Protein AF-A0A8B7DL22-F1 (afdb_monomer)

pLDDT: mean 85.12, std 17.81, range [37.62, 98.06]

Solvent-accessible surface area (backbone atoms only — not comparable to full-atom values): 6682 Å² total; per-residue (Å²): 137,85,81,84,89,88,87,81,78,98,78,60,102,77,64,81,81,70,80,71,68,75,76,40,78,78,45,35,16,31,52,59,98,81,56,63,55,42,76,41,68,81,74,42,92,80,49,65,77,65,39,62,75,40,85,63,29,60,63,47,32,52,50,55,21,53,79,67,75,36,73,30,34,30,19,26,55,38,16,39,29,28,30,40,95,56,29,82,83,50,58,56,77,70,36,78,43,86,58,46,48,95,68,17,6,12,82,62,16,30,19,31,35,66

Radius of gyration: 16.84 Å; Cα contacts (8 Å, |Δi|>4): 206; chains: 1; bounding box: 44×52×35 Å

Nearest PDB structures (foldseek):
  8k7u-assembly1_B  TM=1.942E-01  e=2.577E+00  Blautia pseudococcoides

Mean predicted aligned error: 8.81 Å

Secondary structure (DSSP, 8-state):
------------TTS---------EEEEEE--SS-SPEE-TTTSTT--S-GGG-TTHHHHHHHHHHTTT-S-EEEETTTEEEE-TTGGGTTTTT-B-S---TTS-BTTEEEEE-

Sequence (114 aa):
MTDHWILLFCILPSINCILTENVESLGCWKESKKSNFVSFENKHHFLTGPYNKRKNAVEKCARVAIDHGFTIFAVQDGGKCLSGANTVKKFDMYGPSNLCRDGKGGLWSNNVYR

Structure (mmCIF, N/CA/C/O backbone):
data_AF-A0A8B7DL22-F1
#
_entry.id   AF-A0A8B7DL22-F1
#
loop_
_atom_site.group_PDB
_atom_site.id
_atom_site.type_symbol
_atom_site.label_atom_id
_atom_site.label_alt_id
_atom_site.label_comp_id
_atom_site.label_asym_id
_atom_site.label_entity_id
_atom_site.label_seq_id
_atom_site.pdbx_PDB_ins_code
_atom_site.Cartn_x
_atom_site.Cartn_y
_atom_site.Cartn_z
_atom_site.occupancy
_atom_site.B_iso_or_equiv
_atom_site.auth_seq_id
_atom_site.auth_comp_id
_atom_site.auth_asym_id
_atom_site.auth_atom_id
_atom_site.pdbx_PDB_model_num
ATOM 1 N N . MET A 1 1 ? -17.503 -39.942 -25.661 1.00 37.62 1 MET A N 1
ATOM 2 C CA . MET A 1 1 ? -17.187 -40.558 -24.358 1.00 37.62 1 MET A CA 1
ATOM 3 C C . MET A 1 1 ? -16.630 -39.426 -23.491 1.00 37.62 1 MET A C 1
ATOM 5 O O . MET A 1 1 ? -15.442 -39.169 -23.586 1.00 37.62 1 MET A O 1
ATOM 9 N N . THR A 1 2 ? -17.464 -38.430 -23.142 1.00 42.31 2 THR A N 1
ATOM 10 C CA . THR A 1 2 ? -18.318 -38.306 -21.919 1.00 42.31 2 THR A CA 1
ATOM 11 C C . THR A 1 2 ? -17.430 -38.079 -20.688 1.00 42.31 2 THR A C 1
ATOM 13 O O . THR A 1 2 ? -16.565 -38.909 -20.447 1.00 42.31 2 THR A O 1
ATOM 16 N N . ASP A 1 3 ? -17.465 -36.945 -19.977 1.00 41.41 3 ASP A N 1
ATOM 17 C CA . ASP A 1 3 ? -18.596 -36.101 -19.523 1.00 41.41 3 ASP A CA 1
ATOM 18 C C . ASP A 1 3 ? -18.239 -34.591 -19.624 1.00 41.41 3 ASP A C 1
ATOM 20 O O . ASP A 1 3 ? -17.093 -34.228 -19.385 1.00 41.41 3 ASP A O 1
ATOM 24 N N . HIS A 1 4 ? -19.028 -33.646 -20.163 1.00 48.25 4 HIS A N 1
ATOM 25 C CA . HIS A 1 4 ? -20.363 -33.121 -19.808 1.00 48.25 4 HIS A CA 1
ATOM 26 C C . HIS A 1 4 ? -20.391 -32.444 -18.413 1.00 48.25 4 HIS A C 1
ATOM 28 O O . HIS A 1 4 ? -19.922 -33.033 -17.449 1.00 48.25 4 HIS A O 1
ATOM 34 N N . TRP A 1 5 ? -21.014 -31.249 -18.326 1.00 48.88 5 TRP A N 1
ATOM 35 C CA . TRP A 1 5 ? -21.214 -30.375 -17.139 1.00 48.88 5 TRP A CA 1
ATOM 36 C C . TRP A 1 5 ? -19.941 -29.587 -16.729 1.00 48.88 5 TRP A C 1
ATOM 38 O O . TRP A 1 5 ? -19.034 -30.129 -16.122 1.00 48.88 5 TRP A O 1
ATOM 48 N N . ILE A 1 6 ? -19.748 -28.301 -17.054 1.00 50.00 6 ILE A N 1
ATOM 49 C CA . ILE A 1 6 ? -20.494 -27.137 -16.547 1.00 50.00 6 ILE A CA 1
ATOM 50 C C . ILE A 1 6 ? -20.429 -25.999 -17.589 1.00 50.00 6 ILE A C 1
ATOM 52 O O . ILE A 1 6 ? -19.414 -25.326 -17.751 1.00 50.00 6 ILE A O 1
ATOM 56 N N . LEU A 1 7 ? -21.548 -25.758 -18.268 1.00 49.72 7 LEU A N 1
ATOM 57 C CA . LEU A 1 7 ? -21.941 -24.435 -18.750 1.00 49.72 7 LEU A CA 1
ATOM 58 C C . LEU A 1 7 ? -23.201 -24.074 -17.961 1.00 49.72 7 LEU A C 1
ATOM 60 O O . LEU A 1 7 ? -24.225 -24.714 -18.164 1.00 49.72 7 LEU A O 1
ATOM 64 N N . LEU A 1 8 ? -23.131 -23.100 -17.053 1.00 45.69 8 LEU A N 1
ATOM 65 C CA . LEU A 1 8 ? -24.301 -22.416 -16.481 1.00 45.69 8 LEU A CA 1
ATOM 66 C C . LEU A 1 8 ? -23.827 -21.058 -15.929 1.00 45.69 8 LEU A C 1
ATOM 68 O O . LEU A 1 8 ? -23.166 -20.986 -14.903 1.00 45.69 8 LEU A O 1
ATOM 72 N N . PHE A 1 9 ? -23.905 -20.011 -16.753 1.00 43.84 9 PHE A N 1
ATOM 73 C CA . PHE A 1 9 ? -24.943 -18.969 -16.701 1.00 43.84 9 PHE A CA 1
ATOM 74 C C . PHE A 1 9 ? -24.734 -17.927 -15.584 1.00 43.84 9 PHE A C 1
ATOM 76 O O . PHE A 1 9 ? -25.335 -18.000 -14.519 1.00 43.84 9 PHE A O 1
ATOM 83 N N . CYS A 1 10 ? -23.985 -16.860 -15.891 1.00 45.53 10 CYS A N 1
ATOM 84 C CA . CYS A 1 10 ? -24.064 -15.581 -15.170 1.00 45.53 10 CYS A CA 1
ATOM 85 C C . CYS A 1 10 ? -25.324 -14.795 -15.586 1.00 45.53 10 CYS A C 1
ATOM 87 O O . CYS A 1 10 ? -25.223 -13.668 -16.067 1.00 45.53 10 CYS A O 1
ATOM 89 N N . ILE A 1 11 ? -26.513 -15.392 -15.450 1.00 59.50 11 ILE A N 1
ATOM 90 C CA . ILE A 1 11 ? -27.792 -14.714 -15.717 1.00 59.50 11 ILE A CA 1
ATOM 91 C C . ILE A 1 11 ? -28.637 -14.672 -14.441 1.00 59.50 11 ILE A C 1
ATOM 93 O O . ILE A 1 11 ? -29.644 -15.358 -14.352 1.00 59.50 11 ILE A O 1
ATOM 97 N N . LEU A 1 12 ? -28.249 -13.860 -13.454 1.00 49.78 12 LEU A N 1
ATOM 98 C CA . LEU A 1 12 ? -29.166 -13.334 -12.430 1.00 49.78 12 LEU A CA 1
ATOM 99 C C . LEU A 1 12 ? -28.658 -11.959 -11.939 1.00 49.78 12 LEU A C 1
ATOM 101 O O . LEU A 1 12 ? -27.497 -11.867 -11.539 1.00 49.78 12 LEU A O 1
ATOM 105 N N . PRO A 1 13 ? -29.494 -10.899 -11.902 1.00 57.19 13 PRO A N 1
ATOM 106 C CA . PRO A 1 13 ? -29.086 -9.534 -11.533 1.00 57.19 13 PRO A CA 1
ATOM 107 C C . PRO A 1 13 ? -28.907 -9.322 -10.015 1.00 57.19 13 PRO A C 1
ATOM 109 O O . PRO A 1 13 ? -28.967 -8.198 -9.526 1.00 57.19 13 PRO A O 1
ATOM 112 N N . SER A 1 14 ? -28.697 -10.392 -9.248 1.00 55.81 14 SER A N 1
ATOM 113 C CA . SER A 1 14 ? -28.619 -10.357 -7.781 1.00 55.81 14 SER A CA 1
ATOM 114 C C . SER A 1 14 ? -27.521 -11.240 -7.192 1.00 55.81 14 SER A C 1
ATOM 116 O O . SER A 1 14 ? -27.395 -11.327 -5.971 1.00 55.81 14 SER A O 1
ATOM 118 N N . ILE A 1 15 ? -26.688 -11.864 -8.026 1.00 53.94 15 ILE A N 1
ATOM 119 C CA . ILE A 1 15 ? -25.385 -12.328 -7.564 1.00 53.94 15 ILE A CA 1
ATOM 120 C C . ILE A 1 15 ? -24.508 -11.094 -7.680 1.00 53.94 15 ILE A C 1
ATOM 122 O O . ILE A 1 15 ? -24.187 -10.662 -8.785 1.00 53.94 15 ILE A O 1
ATOM 126 N N . ASN A 1 16 ? -24.152 -10.488 -6.547 1.00 55.47 16 ASN A N 1
ATOM 127 C CA . ASN A 1 16 ? -22.958 -9.662 -6.529 1.00 55.47 16 ASN A CA 1
ATOM 128 C C . ASN A 1 16 ? -21.860 -10.528 -7.156 1.00 55.47 16 ASN A C 1
ATOM 130 O O . ASN A 1 16 ? -21.388 -11.466 -6.514 1.00 55.47 16 ASN A O 1
ATOM 134 N N . CYS A 1 17 ? -21.486 -10.244 -8.408 1.00 47.94 17 CYS A N 1
ATOM 135 C CA . CYS A 1 17 ? -20.229 -10.678 -8.997 1.00 47.94 17 CYS A CA 1
ATOM 136 C C . CYS A 1 17 ? -19.144 -9.971 -8.181 1.00 47.94 17 CYS A C 1
ATOM 138 O O . CYS A 1 17 ? -18.549 -8.983 -8.614 1.00 47.94 17 CYS A O 1
ATOM 140 N N . ILE A 1 18 ? -18.968 -10.393 -6.926 1.00 51.78 18 ILE A N 1
ATOM 141 C CA . ILE A 1 18 ? -17.811 -10.024 -6.144 1.00 51.78 18 ILE A CA 1
ATOM 142 C C . ILE A 1 18 ? -16.707 -10.762 -6.868 1.00 51.78 18 ILE A C 1
ATOM 144 O O . ILE A 1 18 ? -16.538 -11.969 -6.730 1.00 51.78 18 ILE A O 1
ATOM 148 N N . LEU A 1 19 ? -16.025 -10.013 -7.721 1.00 51.81 19 LEU A N 1
ATOM 149 C CA . LEU A 1 19 ? -14.714 -10.332 -8.227 1.00 51.81 19 LEU A CA 1
ATOM 150 C C . LEU A 1 19 ? -13.804 -10.402 -6.991 1.00 51.81 19 LEU A C 1
ATOM 152 O O . LEU A 1 19 ? -13.080 -9.462 -6.682 1.00 51.81 19 LEU A O 1
ATOM 156 N N . THR A 1 20 ? -13.916 -11.466 -6.196 1.00 51.59 20 THR A N 1
ATOM 157 C CA . THR A 1 20 ? -12.848 -11.858 -5.291 1.00 51.59 20 THR A CA 1
ATOM 158 C C . THR A 1 20 ? -11.820 -12.521 -6.188 1.00 51.59 20 THR A C 1
ATOM 160 O O . THR A 1 20 ? -11.704 -13.745 -6.230 1.00 51.59 20 THR A O 1
ATOM 163 N N . GLU A 1 21 ? -11.105 -11.714 -6.974 1.00 59.44 21 GLU A N 1
ATOM 164 C CA . GLU A 1 21 ? -9.758 -12.143 -7.312 1.00 59.44 21 GLU A CA 1
ATOM 165 C C . GLU A 1 21 ? -9.059 -12.391 -5.979 1.00 59.44 21 GLU A C 1
ATOM 167 O O . GLU A 1 21 ? -9.182 -11.597 -5.040 1.00 59.44 21 GLU A O 1
ATOM 172 N N . ASN A 1 22 ? -8.479 -13.580 -5.847 1.00 77.75 22 ASN A N 1
ATOM 173 C CA . ASN A 1 22 ? -7.840 -14.008 -4.617 1.00 77.75 22 ASN A CA 1
ATOM 174 C C . ASN A 1 22 ? -6.668 -13.062 -4.350 1.00 77.75 22 ASN A C 1
ATOM 176 O O . ASN A 1 22 ? -5.605 -13.243 -4.929 1.00 77.75 22 ASN A O 1
ATOM 180 N N . VAL A 1 23 ? -6.882 -12.051 -3.503 1.00 92.06 23 VAL A N 1
ATOM 181 C CA . VAL A 1 23 ? -5.834 -11.115 -3.094 1.00 92.06 23 VAL A CA 1
ATOM 182 C C . VAL A 1 23 ? -4.785 -11.899 -2.315 1.00 92.06 23 VAL A C 1
ATOM 184 O O . VAL A 1 23 ? -5.028 -12.339 -1.188 1.00 92.06 23 VAL A O 1
ATOM 187 N N . GLU A 1 24 ? -3.614 -12.070 -2.912 1.00 95.00 24 GLU A N 1
ATOM 188 C CA . GLU A 1 24 ? -2.508 -12.825 -2.339 1.00 95.00 24 GLU A CA 1
ATOM 189 C C . GLU A 1 24 ? -1.454 -11.866 -1.789 1.00 95.00 24 GLU A C 1
ATOM 191 O O . GLU A 1 24 ? -0.979 -10.972 -2.485 1.00 95.00 24 GLU A O 1
ATOM 196 N N . SER A 1 25 ? -1.049 -12.050 -0.531 1.00 96.19 25 SER A N 1
ATOM 197 C CA . SER A 1 25 ? 0.064 -11.288 0.040 1.00 96.19 25 SER A CA 1
ATOM 198 C C . SER A 1 25 ? 1.400 -11.806 -0.490 1.00 96.19 25 SER A C 1
ATOM 200 O O . SER A 1 25 ? 1.829 -12.898 -0.129 1.00 96.19 25 SER A O 1
ATOM 202 N N . LEU A 1 26 ? 2.132 -10.955 -1.205 1.00 96.69 26 LEU A N 1
ATOM 203 C CA . LEU A 1 26 ? 3.515 -11.193 -1.633 1.00 96.69 26 LEU A CA 1
ATOM 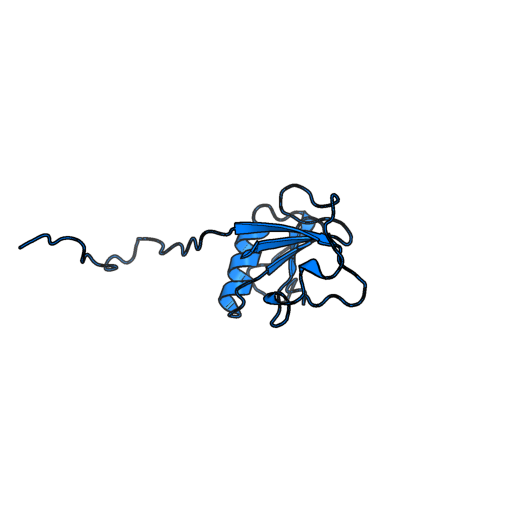204 C C . LEU A 1 26 ? 4.550 -10.848 -0.550 1.00 96.69 26 LEU A C 1
ATOM 206 O O . LEU A 1 26 ? 5.753 -10.979 -0.769 1.00 96.69 26 LEU A O 1
ATOM 210 N N . GLY A 1 27 ? 4.106 -10.372 0.615 1.00 97.44 27 GLY A N 1
ATOM 211 C CA . GLY A 1 27 ? 4.951 -10.154 1.788 1.00 97.44 27 GLY A CA 1
ATOM 212 C C . GLY A 1 27 ? 5.168 -8.685 2.144 1.00 97.44 27 GLY A C 1
ATOM 213 O O . GLY A 1 27 ? 4.441 -7.795 1.697 1.00 97.44 27 GLY A O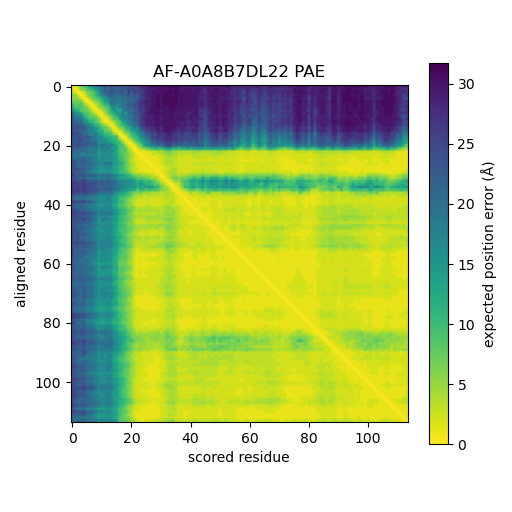 1
ATOM 214 N N . CYS A 1 28 ? 6.154 -8.449 3.012 1.00 98.06 28 CYS A N 1
ATOM 215 C CA . CYS A 1 28 ? 6.497 -7.131 3.534 1.00 98.06 28 CYS A CA 1
ATOM 216 C C . CYS A 1 28 ? 7.853 -6.661 3.006 1.00 98.06 28 CYS A C 1
ATOM 218 O O . CYS A 1 28 ? 8.877 -7.312 3.225 1.00 98.06 28 CYS A O 1
ATOM 220 N N . TRP A 1 29 ? 7.866 -5.492 2.374 1.00 96.81 29 TRP A N 1
ATOM 221 C CA . TRP A 1 29 ? 9.019 -4.988 1.633 1.00 96.81 29 TRP A CA 1
ATOM 222 C C . TRP A 1 29 ? 9.376 -3.572 2.067 1.00 96.81 29 TRP A C 1
ATOM 224 O O . TRP A 1 29 ? 8.497 -2.757 2.355 1.00 96.81 29 TRP A O 1
ATOM 234 N N . LYS A 1 30 ? 10.674 -3.272 2.148 1.00 95.62 30 LYS A N 1
ATOM 235 C CA . LYS A 1 30 ? 11.153 -1.925 2.479 1.00 95.62 30 LYS A CA 1
ATOM 236 C C . LYS A 1 30 ? 10.794 -0.950 1.360 1.00 95.62 30 LYS A C 1
ATOM 238 O O . LYS A 1 30 ? 10.914 -1.273 0.181 1.00 95.62 30 LYS A O 1
ATOM 243 N N . GLU A 1 31 ? 10.435 0.273 1.730 1.00 87.44 31 GLU A N 1
ATOM 244 C CA . GLU A 1 31 ? 10.286 1.380 0.789 1.00 87.44 31 GLU A CA 1
ATOM 245 C C . GLU A 1 31 ? 11.364 2.447 1.027 1.00 87.44 31 GLU A C 1
ATOM 247 O O . GLU A 1 31 ? 11.804 2.673 2.154 1.00 87.44 31 GLU A O 1
ATOM 252 N N . SER A 1 32 ? 11.801 3.112 -0.045 1.00 83.00 32 SER A N 1
ATOM 253 C CA . SER A 1 32 ? 12.749 4.227 0.017 1.00 83.00 32 SER A CA 1
ATOM 254 C C . SER A 1 32 ? 12.130 5.528 -0.505 1.00 83.00 32 SER A C 1
ATOM 256 O O . SER A 1 32 ? 11.068 5.533 -1.122 1.00 83.00 32 SER A O 1
ATOM 258 N N . LYS A 1 33 ? 12.845 6.648 -0.330 1.00 70.25 33 LYS A N 1
ATOM 259 C CA . LYS A 1 33 ? 12.433 7.985 -0.802 1.00 70.25 33 LYS A CA 1
ATOM 260 C C . LYS A 1 33 ? 12.131 8.064 -2.309 1.00 70.25 33 LYS A C 1
ATOM 262 O O . LYS A 1 33 ? 11.413 8.966 -2.722 1.00 70.25 33 LYS A O 1
ATOM 267 N N . LYS A 1 34 ? 12.662 7.150 -3.131 1.00 70.88 34 LYS A N 1
ATOM 268 C CA . LYS A 1 34 ? 12.312 7.011 -4.55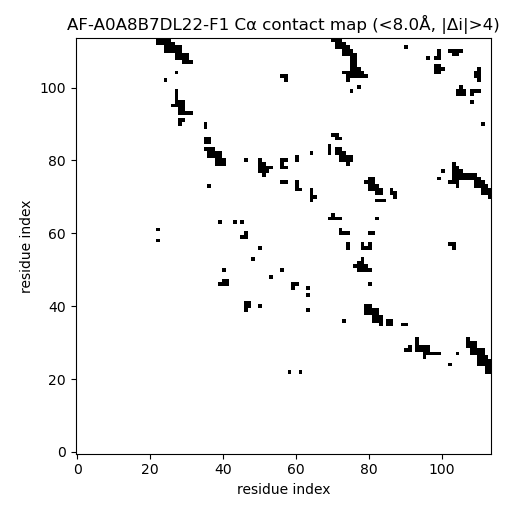7 1.00 70.88 34 LYS A CA 1
ATOM 269 C C . LYS A 1 34 ? 11.307 5.870 -4.734 1.00 70.88 34 LYS A C 1
ATOM 271 O O . LYS A 1 34 ? 11.627 4.863 -5.363 1.00 70.88 34 LYS A O 1
ATOM 276 N N . SER A 1 35 ? 10.128 5.991 -4.123 1.00 68.56 35 SER A N 1
ATOM 277 C CA . SER A 1 35 ? 9.105 4.951 -4.245 1.00 68.56 35 SER A CA 1
ATOM 278 C C . SER A 1 35 ? 8.676 4.784 -5.706 1.00 68.56 35 SER A C 1
ATOM 280 O O . SER A 1 35 ? 8.424 5.761 -6.409 1.00 68.56 35 SER A O 1
ATOM 282 N N . ASN A 1 36 ? 8.601 3.531 -6.163 1.00 74.31 36 ASN A N 1
ATOM 283 C CA . ASN A 1 36 ? 8.020 3.179 -7.463 1.00 74.31 36 ASN A CA 1
ATOM 284 C C . ASN A 1 36 ? 6.488 3.095 -7.404 1.00 74.31 36 ASN A C 1
ATOM 286 O O . ASN A 1 36 ? 5.845 2.872 -8.432 1.00 74.31 36 ASN A O 1
ATOM 290 N N . PHE A 1 37 ? 5.914 3.232 -6.211 1.00 84.62 37 PHE A N 1
ATOM 291 C CA . PHE A 1 37 ? 4.484 3.267 -6.004 1.00 84.62 37 PHE A CA 1
ATOM 292 C C . PHE A 1 37 ? 3.963 4.702 -6.065 1.00 84.62 37 PHE A C 1
ATOM 294 O O . PHE A 1 37 ? 4.580 5.646 -5.570 1.00 84.62 37 PHE A O 1
ATOM 301 N N . VAL A 1 38 ? 2.774 4.854 -6.635 1.00 91.88 38 VAL A N 1
ATOM 302 C CA . VAL A 1 38 ? 1.998 6.088 -6.614 1.00 91.88 38 VAL A CA 1
ATOM 303 C C . VAL A 1 38 ? 0.901 5.943 -5.567 1.00 91.88 38 VAL A C 1
ATOM 305 O O . VAL A 1 38 ? 0.180 4.948 -5.541 1.00 91.88 38 VAL A O 1
ATOM 308 N N . SER A 1 39 ? 0.762 6.952 -4.706 1.00 95.06 39 SER A N 1
ATOM 309 C CA . SER A 1 39 ? -0.357 7.016 -3.764 1.00 95.06 39 SER A CA 1
ATOM 310 C C . SER A 1 39 ? -1.659 7.385 -4.469 1.00 95.06 39 SER A C 1
ATOM 312 O O . SER A 1 39 ? -1.694 8.348 -5.252 1.00 95.06 39 SER A O 1
ATOM 314 N N . PHE A 1 40 ? -2.719 6.650 -4.130 1.00 96.44 40 PHE A N 1
ATOM 315 C CA . PHE A 1 40 ? -4.092 6.879 -4.589 1.00 96.44 40 PHE A CA 1
ATOM 316 C C . PHE A 1 40 ? -4.994 7.536 -3.544 1.00 96.44 40 PHE A C 1
ATOM 318 O O . PHE A 1 40 ? -6.162 7.809 -3.825 1.00 96.44 40 PHE A O 1
ATOM 325 N N . GLU A 1 41 ? -4.473 7.844 -2.355 1.00 96.88 41 GLU A N 1
ATOM 326 C CA . GLU A 1 41 ? -5.246 8.572 -1.349 1.00 96.88 41 GLU A CA 1
ATOM 327 C C . GLU A 1 41 ? -5.766 9.899 -1.917 1.00 96.88 41 GLU A C 1
ATOM 329 O O . GLU A 1 41 ? -5.023 10.652 -2.552 1.00 96.88 41 GLU A O 1
ATOM 334 N N . ASN A 1 42 ? -7.055 10.169 -1.693 1.00 94.31 42 ASN A N 1
ATOM 335 C CA . ASN A 1 42 ? -7.789 11.319 -2.235 1.00 94.31 42 ASN A CA 1
ATOM 336 C C . ASN A 1 42 ? -7.869 11.394 -3.775 1.00 94.31 42 ASN A C 1
ATOM 338 O O . ASN A 1 42 ? -8.290 12.417 -4.306 1.00 94.31 42 ASN A O 1
ATOM 342 N N . LYS A 1 43 ? -7.492 10.331 -4.500 1.00 94.94 43 LYS A N 1
ATOM 343 C CA . LYS A 1 43 ? -7.608 10.241 -5.969 1.00 94.94 43 LYS A CA 1
ATOM 344 C C . LYS A 1 43 ? -8.662 9.240 -6.437 1.00 94.94 43 LYS A C 1
ATOM 346 O O . LYS A 1 43 ? -8.964 9.193 -7.622 1.00 94.94 43 LYS A O 1
ATOM 351 N N . HIS A 1 44 ? -9.214 8.444 -5.521 1.00 95.00 44 HIS A N 1
ATOM 352 C CA . HIS A 1 44 ? -10.223 7.437 -5.828 1.00 95.00 44 HIS A CA 1
ATOM 353 C C . HIS A 1 44 ? -11.385 7.494 -4.835 1.00 95.00 44 HIS A C 1
ATOM 355 O O . HIS A 1 44 ? -11.172 7.538 -3.624 1.00 95.00 44 HIS A O 1
ATOM 361 N N . HIS A 1 45 ? -12.620 7.423 -5.333 1.00 93.62 45 HIS A N 1
ATOM 362 C CA . HIS A 1 45 ? -13.839 7.547 -4.523 1.00 93.62 45 HIS A CA 1
ATOM 363 C C . HIS A 1 45 ? -14.028 6.440 -3.461 1.00 93.62 45 HIS A C 1
ATOM 365 O O . HIS A 1 45 ? -14.743 6.645 -2.485 1.00 93.62 45 HIS A O 1
ATOM 371 N N . PHE A 1 46 ? -13.355 5.289 -3.584 1.00 91.69 46 PHE A N 1
ATOM 372 C CA . PHE A 1 46 ? -13.350 4.251 -2.536 1.00 91.69 46 PHE A CA 1
ATOM 373 C C . PHE A 1 46 ? -12.412 4.559 -1.356 1.00 91.69 46 PHE A C 1
ATOM 375 O O . PHE A 1 46 ? -12.601 4.023 -0.251 1.00 91.69 46 PHE A O 1
ATOM 382 N N . LEU A 1 47 ? -11.420 5.430 -1.562 1.00 95.88 47 LEU A N 1
ATOM 383 C CA . LEU A 1 47 ? -10.395 5.799 -0.586 1.00 95.88 47 LEU A CA 1
ATOM 384 C C . LEU A 1 47 ? -10.806 7.060 0.177 1.00 95.88 47 LEU A C 1
ATOM 386 O O . LEU A 1 47 ? -10.180 8.111 0.088 1.00 95.88 47 LEU A O 1
ATOM 390 N N . THR A 1 48 ? -11.890 6.939 0.937 1.00 93.19 48 THR A N 1
ATOM 391 C CA . THR A 1 48 ? -12.413 8.015 1.781 1.00 93.19 48 THR A CA 1
ATOM 392 C C . THR A 1 48 ? -11.843 7.966 3.195 1.00 93.19 48 THR A C 1
ATOM 394 O O . THR A 1 48 ? -11.471 6.898 3.703 1.00 93.19 48 THR A O 1
ATOM 397 N N . GLY A 1 49 ? -11.802 9.139 3.832 1.00 94.25 49 GLY A N 1
ATOM 398 C CA . GLY A 1 49 ? -11.381 9.322 5.219 1.00 94.25 49 GLY A CA 1
ATOM 399 C C . GLY A 1 49 ? -9.896 9.029 5.482 1.00 94.25 49 GLY A C 1
ATOM 400 O O . GLY A 1 49 ? -9.135 8.739 4.559 1.00 94.25 49 GLY A O 1
ATOM 401 N N . PRO A 1 50 ? -9.470 9.094 6.757 1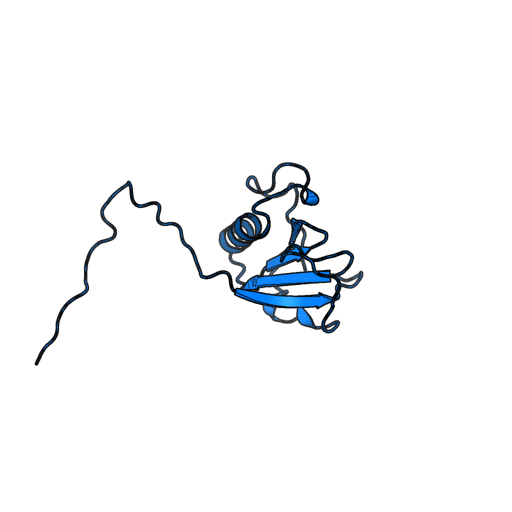.00 96.25 50 PRO A N 1
ATOM 402 C CA . PRO A 1 50 ? -8.094 8.805 7.148 1.00 96.25 50 PRO A CA 1
ATOM 403 C C . PRO A 1 50 ? -7.710 7.358 6.824 1.00 96.25 50 PRO A C 1
ATOM 405 O O . PRO A 1 50 ? -8.353 6.418 7.300 1.00 96.25 50 PRO A O 1
ATOM 408 N N . TYR A 1 51 ? -6.642 7.177 6.046 1.00 96.75 51 TYR A N 1
ATOM 409 C CA . TYR A 1 51 ? -6.211 5.859 5.574 1.00 96.75 51 TYR A CA 1
ATOM 410 C C . TYR A 1 51 ? -5.910 4.883 6.717 1.00 96.75 51 TYR A C 1
ATOM 412 O O . TYR A 1 51 ? -6.317 3.727 6.665 1.00 96.75 51 TYR A O 1
ATOM 420 N N . ASN A 1 52 ? -5.279 5.360 7.789 1.00 94.81 52 ASN A N 1
ATOM 421 C CA . ASN A 1 52 ? -4.850 4.553 8.932 1.00 94.81 52 ASN A CA 1
ATOM 422 C C . ASN A 1 52 ? -6.004 4.051 9.817 1.00 94.81 52 ASN A C 1
ATOM 424 O O . ASN A 1 52 ? -5.814 3.166 10.646 1.00 94.81 52 ASN A O 1
ATOM 428 N N . LYS A 1 53 ? -7.213 4.601 9.655 1.00 95.31 53 LYS A N 1
ATOM 429 C CA . LYS A 1 53 ? -8.425 4.148 10.359 1.00 95.31 53 LYS A CA 1
ATOM 430 C C . LYS A 1 53 ? -9.284 3.211 9.506 1.00 95.31 53 LYS A C 1
ATOM 432 O O . LYS A 1 53 ? -10.333 2.744 9.951 1.00 95.31 53 LYS A O 1
ATOM 437 N N . ARG A 1 54 ? -8.872 2.938 8.265 1.00 93.62 54 ARG A N 1
ATOM 438 C CA . ARG A 1 54 ? -9.641 2.153 7.299 1.00 93.62 54 ARG A CA 1
ATOM 439 C C . ARG A 1 54 ? -9.593 0.671 7.673 1.00 93.62 54 ARG A C 1
ATOM 441 O O . ARG A 1 54 ? -8.531 0.047 7.693 1.00 93.62 54 ARG A O 1
ATOM 448 N N . LYS A 1 55 ? -10.761 0.086 7.962 1.00 91.62 55 LYS A N 1
ATOM 449 C CA . LYS A 1 55 ? -10.876 -1.352 8.262 1.00 91.62 55 LYS A CA 1
ATOM 450 C C . LYS A 1 55 ? -10.491 -2.196 7.042 1.00 91.62 55 LYS A C 1
ATOM 452 O O . LYS A 1 55 ? -9.558 -2.984 7.144 1.00 91.62 55 LYS A O 1
ATOM 457 N N . ASN A 1 56 ? -11.098 -1.894 5.895 1.00 93.88 56 ASN A N 1
ATOM 458 C CA . ASN A 1 56 ? -11.008 -2.675 4.656 1.00 93.88 56 ASN A CA 1
ATOM 459 C C . ASN A 1 56 ? -9.953 -2.080 3.705 1.00 93.88 56 ASN A C 1
ATOM 461 O O . ASN A 1 56 ? -10.250 -1.711 2.567 1.00 93.88 56 ASN A O 1
ATOM 465 N N . ALA A 1 57 ? -8.759 -1.786 4.229 1.00 96.50 57 ALA A N 1
ATOM 466 C CA . ALA A 1 57 ? -7.736 -1.061 3.473 1.00 96.50 57 ALA A CA 1
ATOM 467 C C . ALA A 1 57 ? -7.202 -1.882 2.291 1.00 96.50 57 ALA A C 1
ATOM 469 O O . ALA A 1 57 ? -7.006 -1.325 1.212 1.00 96.50 57 ALA A O 1
ATOM 470 N N . VAL A 1 58 ? -7.023 -3.190 2.490 1.00 96.94 58 VAL A N 1
ATOM 471 C CA . VAL A 1 58 ? -6.509 -4.116 1.475 1.00 96.94 58 VAL A CA 1
ATOM 472 C C . VAL A 1 58 ? -7.516 -4.260 0.339 1.00 96.94 58 VAL A C 1
ATOM 474 O O . VAL A 1 58 ? -7.174 -4.003 -0.808 1.00 96.94 58 VAL A O 1
ATOM 477 N N . GLU A 1 59 ? -8.778 -4.551 0.649 1.00 95.25 59 GLU A N 1
ATOM 478 C CA . GLU A 1 59 ? -9.835 -4.772 -0.343 1.00 95.25 59 GLU A CA 1
ATOM 479 C C . GLU A 1 59 ? -10.125 -3.505 -1.149 1.00 95.25 59 GLU A C 1
ATOM 481 O O . GLU A 1 59 ? -10.274 -3.543 -2.370 1.00 95.25 59 GLU A O 1
ATOM 486 N N . LYS A 1 60 ? -10.163 -2.347 -0.479 1.00 96.06 60 LYS A N 1
ATOM 487 C CA . LYS A 1 60 ? -10.338 -1.065 -1.169 1.00 96.06 60 LYS A CA 1
ATOM 488 C C . LYS A 1 60 ? -9.154 -0.745 -2.073 1.00 96.06 60 LYS A C 1
ATOM 490 O O . LYS A 1 60 ? -9.367 -0.190 -3.146 1.00 96.06 60 LYS A O 1
ATOM 495 N N . CYS A 1 61 ? -7.932 -1.074 -1.657 1.00 97.19 61 CYS A N 1
ATOM 496 C CA . CYS A 1 61 ? -6.762 -0.834 -2.490 1.00 97.19 61 CYS A CA 1
ATOM 497 C C . CYS A 1 61 ? -6.678 -1.807 -3.673 1.00 97.19 61 CYS A C 1
ATOM 499 O O . CYS A 1 61 ? -6.379 -1.370 -4.780 1.00 97.19 61 CYS A O 1
ATOM 501 N N . ALA A 1 62 ? -7.051 -3.075 -3.475 1.00 96.00 62 ALA A N 1
ATOM 502 C CA . ALA A 1 62 ? -7.210 -4.049 -4.552 1.00 96.00 62 ALA A CA 1
ATOM 503 C C . ALA A 1 62 ? -8.186 -3.531 -5.612 1.00 96.00 62 ALA A C 1
ATOM 505 O O . ALA A 1 62 ? -7.874 -3.518 -6.799 1.00 96.00 62 ALA A O 1
ATOM 506 N N . ARG A 1 63 ? -9.336 -2.996 -5.178 1.00 94.62 63 ARG A N 1
ATOM 507 C CA . ARG A 1 63 ? -10.319 -2.412 -6.095 1.00 94.62 63 ARG A CA 1
ATOM 508 C C . ARG A 1 63 ? -9.748 -1.247 -6.902 1.00 94.62 63 ARG A C 1
ATOM 510 O O . ARG A 1 63 ? -9.942 -1.206 -8.107 1.00 94.62 63 ARG A O 1
ATOM 517 N N . VAL A 1 64 ? -9.016 -0.341 -6.255 1.00 95.62 64 VAL A N 1
ATOM 518 C CA . VAL A 1 64 ? -8.360 0.797 -6.925 1.00 95.62 64 VAL A CA 1
ATOM 519 C C . VAL A 1 64 ? -7.333 0.323 -7.955 1.00 95.62 64 VAL A C 1
ATOM 521 O O . VAL A 1 64 ? -7.236 0.898 -9.033 1.00 95.62 64 VAL A O 1
ATOM 524 N N . ALA A 1 65 ? -6.568 -0.723 -7.635 1.00 94.88 65 ALA A N 1
ATOM 525 C CA . ALA A 1 65 ? -5.592 -1.297 -8.552 1.00 94.88 65 ALA A CA 1
ATOM 526 C C . ALA A 1 65 ? -6.270 -1.898 -9.790 1.00 94.88 65 ALA A C 1
ATOM 528 O O . ALA A 1 65 ? -5.888 -1.563 -10.910 1.00 94.88 65 ALA A O 1
ATOM 529 N N . ILE A 1 66 ? -7.328 -2.691 -9.586 1.00 92.94 66 ILE A N 1
ATOM 530 C CA . ILE A 1 66 ? -8.149 -3.278 -10.654 1.00 92.94 66 ILE A CA 1
ATOM 531 C C . ILE A 1 66 ? -8.766 -2.184 -11.532 1.00 92.94 66 ILE A C 1
ATOM 533 O O . ILE A 1 66 ? -8.627 -2.232 -12.753 1.00 92.94 66 ILE A O 1
ATOM 537 N N . ASP A 1 67 ? -9.374 -1.161 -10.924 1.00 94.25 67 ASP A N 1
ATOM 538 C CA . ASP A 1 67 ? -9.999 -0.032 -11.630 1.00 94.25 67 ASP A CA 1
ATOM 539 C C . ASP A 1 67 ? -8.974 0.779 -12.459 1.00 94.25 67 ASP A C 1
ATOM 541 O O . ASP A 1 67 ? -9.351 1.606 -13.289 1.00 94.25 67 ASP A O 1
ATOM 545 N N . HIS A 1 68 ? -7.670 0.574 -12.246 1.00 93.31 68 HIS A N 1
ATOM 546 C CA . HIS A 1 68 ? -6.578 1.192 -13.009 1.00 93.31 68 HIS A CA 1
ATOM 547 C C . HIS A 1 68 ? -5.759 0.192 -13.841 1.00 93.31 68 HIS A C 1
ATOM 549 O O . HIS A 1 68 ? -4.744 0.568 -14.429 1.00 93.31 68 HIS A O 1
ATOM 555 N N . GLY A 1 69 ? -6.190 -1.070 -13.919 1.00 92.69 69 GLY A N 1
ATOM 556 C CA . GLY A 1 69 ? -5.514 -2.113 -14.691 1.00 92.69 69 GLY A CA 1
ATOM 557 C C . GLY A 1 69 ? -4.157 -2.541 -14.120 1.00 92.69 69 GLY A C 1
ATOM 558 O O . GLY A 1 69 ? -3.316 -3.055 -14.857 1.00 92.69 69 GLY A O 1
ATOM 559 N N . PHE A 1 70 ? -3.910 -2.319 -12.827 1.00 93.19 70 PHE A N 1
ATOM 560 C CA . PHE A 1 70 ? -2.708 -2.789 -12.145 1.00 93.19 70 PHE A CA 1
ATOM 561 C C . PHE A 1 70 ? -2.944 -4.151 -11.494 1.00 93.19 70 PHE A C 1
ATOM 563 O O . PHE A 1 70 ? -3.932 -4.356 -10.798 1.00 93.19 70 PHE A O 1
ATOM 570 N N . THR A 1 71 ? -1.982 -5.056 -11.660 1.00 92.00 71 THR A N 1
ATOM 571 C CA . THR A 1 71 ? -1.994 -6.406 -11.070 1.00 92.00 71 THR A CA 1
ATOM 572 C C . THR A 1 71 ? -1.242 -6.498 -9.746 1.00 92.00 71 THR A C 1
ATOM 574 O O . THR A 1 71 ? -1.189 -7.558 -9.141 1.00 92.00 71 THR A O 1
ATOM 577 N N . ILE A 1 72 ? -0.594 -5.410 -9.325 1.00 94.50 72 ILE A N 1
ATOM 578 C CA . ILE A 1 72 ? 0.141 -5.331 -8.065 1.00 94.50 72 ILE A CA 1
ATOM 579 C C . ILE A 1 72 ? -0.219 -4.031 -7.370 1.00 94.50 72 ILE A C 1
ATOM 581 O O . ILE A 1 72 ? -0.172 -2.944 -7.959 1.00 94.50 72 ILE A O 1
ATOM 585 N N . PHE A 1 73 ? -0.499 -4.130 -6.081 1.00 96.31 73 PHE A N 1
ATOM 586 C CA . PHE A 1 73 ? -0.716 -2.982 -5.216 1.00 96.31 73 PHE A CA 1
ATOM 587 C C . PHE A 1 73 ? -0.020 -3.180 -3.878 1.00 96.31 73 PHE A C 1
ATOM 589 O O . PHE A 1 73 ? 0.479 -4.257 -3.555 1.00 96.31 73 PHE A O 1
ATOM 596 N N . ALA A 1 74 ? 0.049 -2.107 -3.106 1.00 97.19 74 ALA A N 1
ATOM 597 C CA . ALA A 1 74 ? 0.584 -2.130 -1.769 1.00 97.19 74 ALA A CA 1
ATOM 598 C C . ALA A 1 74 ? -0.288 -1.338 -0.803 1.00 97.19 74 ALA A C 1
ATOM 600 O O . ALA A 1 74 ? -0.938 -0.353 -1.162 1.00 97.19 74 ALA A O 1
ATOM 601 N N . VAL A 1 75 ? -0.241 -1.762 0.453 1.00 97.88 75 VAL A N 1
ATOM 602 C CA . VAL A 1 75 ? -0.761 -1.004 1.582 1.00 97.88 75 VAL A CA 1
ATOM 603 C C . VAL A 1 75 ? 0.414 -0.603 2.466 1.00 97.88 75 VAL A C 1
ATOM 605 O O . VAL A 1 75 ? 1.262 -1.432 2.802 1.00 97.88 75 VAL A O 1
ATOM 608 N N . GLN A 1 76 ? 0.477 0.679 2.819 1.00 97.19 76 GLN A N 1
ATOM 609 C CA . GLN A 1 76 ? 1.548 1.268 3.619 1.00 97.19 76 GLN A CA 1
ATOM 610 C C . GLN A 1 76 ? 0.996 1.985 4.856 1.00 97.19 76 GLN A C 1
ATOM 612 O O . GLN A 1 76 ? -0.119 2.507 4.833 1.00 97.19 76 GLN A O 1
ATOM 617 N N . ASP A 1 77 ? 1.807 2.076 5.915 1.00 96.38 77 ASP A N 1
ATOM 618 C CA . ASP A 1 77 ? 1.587 2.994 7.043 1.00 96.38 77 ASP A CA 1
ATOM 619 C C . ASP A 1 77 ? 0.192 2.851 7.687 1.00 96.38 77 ASP A C 1
ATOM 621 O O . ASP A 1 77 ? -0.452 3.815 8.083 1.00 96.38 77 ASP A O 1
ATOM 625 N N . GLY A 1 78 ? -0.326 1.625 7.757 1.00 96.56 78 GLY A N 1
ATOM 626 C CA . GLY A 1 78 ? -1.608 1.332 8.392 1.00 96.56 78 GLY A CA 1
ATOM 627 C C . GLY A 1 78 ? -2.836 1.486 7.489 1.00 96.56 78 GLY A C 1
ATOM 628 O O . GLY A 1 78 ? -3.953 1.342 7.984 1.00 96.56 78 GLY A O 1
ATOM 629 N N . GLY A 1 79 ? -2.683 1.730 6.183 1.00 97.50 79 GLY A N 1
ATOM 630 C CA . GLY A 1 79 ? -3.825 1.682 5.255 1.00 97.50 79 GLY A CA 1
ATOM 631 C C . GLY A 1 79 ? -3.731 2.524 3.985 1.00 97.50 79 GLY A C 1
ATOM 632 O O . GLY A 1 79 ? -4.704 2.573 3.228 1.00 97.50 79 GLY A O 1
ATOM 633 N N . LYS A 1 80 ? -2.606 3.211 3.762 1.00 97.50 80 LYS A N 1
ATOM 634 C CA . LYS A 1 80 ? -2.360 4.042 2.582 1.00 97.50 80 LYS A CA 1
ATOM 635 C C . LYS A 1 80 ? -2.272 3.161 1.344 1.00 97.50 80 LYS A C 1
ATOM 637 O O . LYS A 1 80 ? -1.440 2.259 1.300 1.00 97.50 80 LYS A O 1
ATOM 642 N N . CYS A 1 81 ? -3.109 3.440 0.355 1.00 97.69 81 CYS A N 1
ATOM 643 C CA . CYS A 1 81 ? -3.162 2.685 -0.881 1.00 97.69 81 CYS A CA 1
ATOM 644 C C . CYS A 1 81 ? -2.143 3.188 -1.902 1.00 97.69 81 CYS A C 1
ATOM 646 O O . CYS A 1 81 ? -2.100 4.376 -2.245 1.00 97.69 81 CYS A O 1
ATOM 648 N N . LEU A 1 82 ? -1.352 2.248 -2.402 1.00 96.12 82 LEU A N 1
ATOM 649 C CA . LEU A 1 82 ? -0.224 2.459 -3.287 1.00 96.12 82 LEU A CA 1
ATOM 650 C C . LEU A 1 82 ? -0.333 1.504 -4.488 1.00 96.12 82 LEU A C 1
ATOM 652 O O . LEU A 1 82 ? -0.535 0.308 -4.308 1.00 96.12 82 LEU A O 1
ATOM 656 N N . SER A 1 83 ? -0.157 1.981 -5.720 1.00 95.00 83 SER A N 1
ATOM 657 C CA . SER A 1 83 ? -0.030 1.111 -6.908 1.00 95.00 83 SER A CA 1
ATOM 658 C C . SER A 1 83 ? 0.692 1.843 -8.052 1.00 95.00 83 SER A C 1
ATOM 660 O O . SER A 1 83 ? 1.068 3.006 -7.903 1.00 95.00 83 SER A O 1
ATOM 662 N N . GLY A 1 84 ? 0.950 1.184 -9.180 1.00 90.38 84 GLY A N 1
ATOM 663 C CA . GLY A 1 84 ? 1.573 1.807 -10.348 1.00 90.38 84 GLY A CA 1
ATOM 664 C C . GLY A 1 84 ? 2.149 0.811 -11.352 1.00 90.38 84 GLY A C 1
ATOM 665 O O . GLY A 1 84 ? 2.410 -0.342 -11.033 1.00 90.38 84 GLY A O 1
ATOM 666 N N . ALA A 1 85 ? 2.425 1.275 -12.572 1.00 85.94 85 ALA A N 1
ATOM 667 C CA . ALA A 1 85 ? 2.860 0.411 -13.676 1.00 85.94 85 ALA A CA 1
ATOM 668 C C . ALA A 1 85 ? 4.191 -0.330 -13.425 1.00 85.94 85 ALA A C 1
ATOM 670 O O . ALA A 1 85 ? 4.413 -1.422 -13.943 1.00 85.94 85 ALA A O 1
ATOM 671 N N . ASN A 1 86 ? 5.092 0.254 -12.629 1.00 83.62 86 ASN A N 1
ATOM 672 C CA . ASN A 1 86 ? 6.425 -0.303 -12.382 1.00 83.62 86 ASN A CA 1
ATOM 673 C C . ASN A 1 86 ? 6.511 -1.180 -11.124 1.00 83.62 86 ASN A C 1
ATOM 675 O O . ASN A 1 86 ? 7.591 -1.696 -10.830 1.00 83.62 86 ASN A O 1
ATOM 679 N N . THR A 1 87 ? 5.416 -1.348 -10.376 1.00 83.31 87 THR A N 1
ATOM 680 C CA . THR A 1 87 ? 5.428 -2.056 -9.086 1.00 83.31 87 THR A CA 1
ATOM 681 C C . THR A 1 87 ? 5.794 -3.524 -9.264 1.00 83.31 87 THR A C 1
ATOM 683 O O . THR A 1 87 ? 6.670 -4.002 -8.553 1.00 83.31 87 THR A O 1
ATOM 686 N N . VAL A 1 88 ? 5.254 -4.187 -10.292 1.00 82.69 88 VAL A N 1
ATOM 687 C CA . VAL A 1 88 ? 5.502 -5.603 -10.639 1.00 82.69 88 VAL A CA 1
ATOM 688 C C . VAL A 1 88 ? 6.989 -5.970 -10.691 1.00 82.69 88 VAL A C 1
ATOM 690 O O . VAL A 1 88 ? 7.354 -7.087 -10.352 1.00 82.69 88 VAL A O 1
ATOM 693 N N . LYS A 1 89 ? 7.860 -5.045 -11.115 1.00 85.69 89 LYS A N 1
ATOM 694 C CA . LYS A 1 89 ? 9.291 -5.318 -11.335 1.00 85.69 89 LYS A CA 1
ATOM 695 C C . LYS A 1 89 ? 10.200 -4.878 -10.186 1.00 85.69 89 LYS A C 1
ATOM 697 O O . LYS A 1 89 ? 11.400 -5.117 -10.263 1.00 85.69 89 LYS A O 1
ATOM 702 N N . LYS A 1 90 ? 9.685 -4.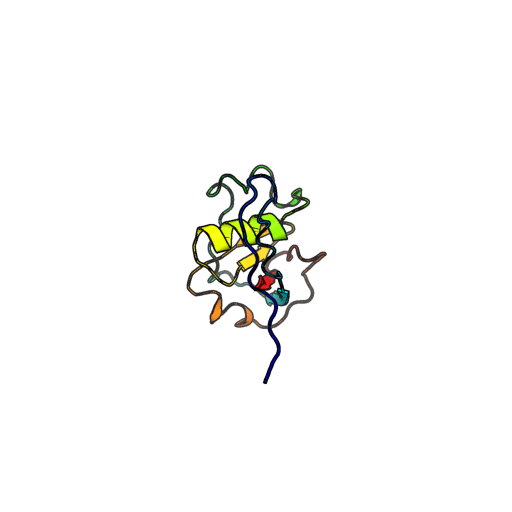107 -9.223 1.00 88.19 90 LYS A N 1
ATOM 703 C CA . LYS A 1 90 ? 10.531 -3.341 -8.287 1.00 88.19 90 LYS A CA 1
ATOM 704 C C . LYS A 1 90 ? 10.001 -3.263 -6.859 1.00 88.19 90 LYS A C 1
ATOM 706 O O . LYS A 1 90 ? 10.564 -2.513 -6.062 1.00 88.19 90 LYS A O 1
ATOM 711 N N . PHE A 1 91 ? 8.914 -3.955 -6.526 1.00 91.62 91 PHE A N 1
ATOM 712 C CA . PHE A 1 91 ? 8.328 -3.860 -5.187 1.00 91.62 91 PHE A CA 1
ATOM 713 C C . PHE A 1 91 ? 9.265 -4.386 -4.085 1.00 91.62 91 PHE A C 1
ATOM 715 O O . PHE A 1 91 ? 9.180 -3.933 -2.949 1.00 91.62 91 PHE A O 1
ATOM 722 N N . ASP A 1 92 ? 10.179 -5.289 -4.430 1.00 92.12 92 ASP A N 1
ATOM 723 C CA . ASP A 1 92 ? 11.109 -5.995 -3.548 1.00 92.12 92 ASP A CA 1
ATOM 724 C C . ASP A 1 92 ? 12.543 -5.441 -3.577 1.00 92.12 92 ASP A C 1
ATOM 726 O O . ASP A 1 92 ? 13.404 -5.908 -2.832 1.00 92.12 92 ASP A O 1
ATOM 730 N N . MET A 1 93 ? 12.818 -4.414 -4.391 1.00 92.00 93 MET A N 1
ATOM 731 C CA . MET A 1 93 ? 14.186 -3.981 -4.713 1.00 92.00 93 MET A CA 1
ATOM 732 C C . MET A 1 93 ? 15.027 -3.518 -3.510 1.00 92.00 93 MET A C 1
ATOM 734 O O . MET A 1 93 ? 16.252 -3.473 -3.594 1.00 92.00 93 MET A O 1
ATOM 738 N N . TYR A 1 94 ? 14.385 -3.127 -2.406 1.00 92.88 94 TYR A N 1
ATOM 739 C CA . TYR A 1 94 ? 15.054 -2.6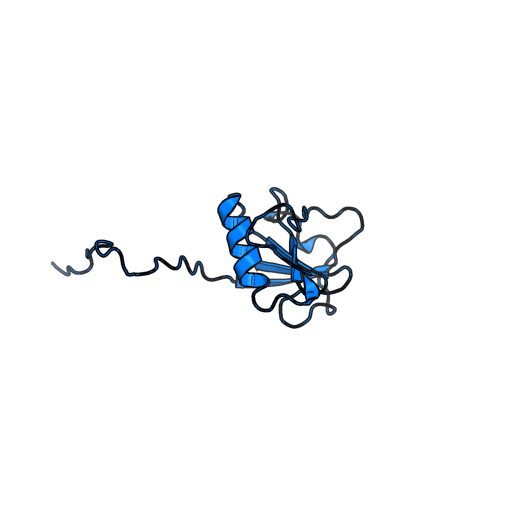94 -1.173 1.00 92.88 94 TYR A CA 1
ATOM 740 C C . TYR A 1 94 ? 15.134 -3.801 -0.113 1.00 92.88 94 TYR A C 1
ATOM 742 O O . TYR A 1 94 ? 15.651 -3.572 0.983 1.00 92.88 94 TYR A O 1
ATOM 750 N N . GLY A 1 95 ? 14.652 -5.000 -0.438 1.00 95.44 95 GLY A N 1
ATOM 751 C CA . GLY A 1 95 ? 14.663 -6.175 0.418 1.00 95.44 95 GLY A CA 1
ATOM 752 C C . GLY A 1 95 ? 13.487 -6.255 1.400 1.00 95.44 95 GLY A C 1
ATOM 753 O O . GLY A 1 95 ? 12.674 -5.327 1.510 1.00 95.44 95 GLY A O 1
ATOM 754 N N . PRO A 1 96 ? 13.395 -7.379 2.131 1.00 97.44 96 PRO A N 1
ATOM 755 C CA . PRO A 1 96 ? 12.296 -7.648 3.049 1.00 97.44 96 PRO A CA 1
ATOM 756 C C . PRO A 1 96 ? 12.319 -6.717 4.268 1.00 97.44 96 PRO A C 1
ATOM 758 O O . PRO A 1 96 ? 13.373 -6.227 4.692 1.00 97.44 96 PRO A O 1
ATOM 761 N N . SER A 1 97 ? 11.145 -6.495 4.856 1.00 97.44 97 SER A N 1
ATOM 762 C CA . SER A 1 97 ? 10.942 -5.730 6.089 1.00 97.44 97 SER A CA 1
ATOM 763 C C . SER A 1 97 ? 10.121 -6.525 7.104 1.00 97.44 97 SER A C 1
ATOM 765 O O . SER A 1 97 ? 9.281 -7.338 6.739 1.00 9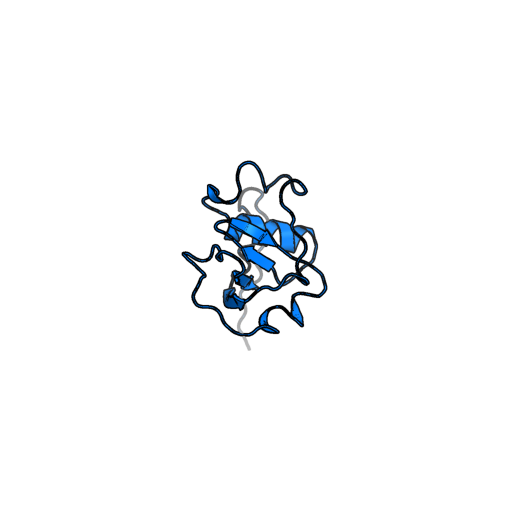7.44 97 SER A O 1
ATOM 767 N N . ASN A 1 98 ? 10.320 -6.225 8.388 1.00 97.50 98 ASN A N 1
ATOM 768 C CA . ASN A 1 98 ? 9.530 -6.769 9.498 1.00 97.50 98 ASN A CA 1
ATOM 769 C C . ASN A 1 98 ? 8.628 -5.704 10.143 1.00 97.50 98 ASN A C 1
ATOM 771 O O . ASN A 1 98 ? 8.105 -5.914 11.238 1.00 97.50 98 ASN A O 1
ATOM 775 N N . LEU A 1 99 ? 8.479 -4.535 9.509 1.00 97.69 99 LEU A N 1
ATOM 776 C CA . LEU A 1 99 ? 7.719 -3.404 10.055 1.00 97.69 99 LEU A CA 1
ATOM 777 C C . LEU A 1 99 ? 6.236 -3.426 9.679 1.00 97.69 99 LEU A C 1
ATOM 779 O O . LEU A 1 99 ? 5.458 -2.666 10.247 1.00 97.69 99 LEU A O 1
ATOM 783 N N . CYS A 1 100 ? 5.832 -4.288 8.748 1.00 97.81 100 CYS A N 1
ATOM 784 C CA . CYS A 1 100 ? 4.430 -4.434 8.389 1.00 97.81 100 CYS A CA 1
ATOM 785 C C . CYS A 1 100 ? 3.594 -5.009 9.534 1.00 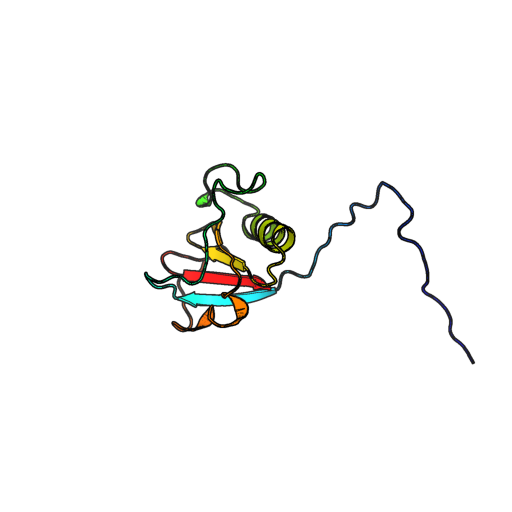97.81 100 CYS A C 1
ATOM 787 O O . CYS A 1 100 ? 4.051 -5.899 10.259 1.00 97.81 100 CYS A O 1
ATOM 789 N N . ARG A 1 101 ? 2.354 -4.538 9.674 1.00 96.88 101 ARG A N 1
ATOM 790 C CA . ARG A 1 101 ? 1.390 -5.032 10.666 1.00 96.88 101 ARG A CA 1
ATOM 791 C C . ARG A 1 101 ? 0.028 -5.236 10.018 1.00 96.88 101 ARG A C 1
ATOM 793 O O . ARG A 1 101 ? -0.408 -4.401 9.232 1.00 96.88 101 ARG A O 1
ATOM 800 N N . ASP A 1 102 ? -0.609 -6.362 10.327 1.00 95.19 102 ASP A N 1
ATOM 801 C CA . ASP A 1 102 ? -1.988 -6.693 9.937 1.00 95.19 102 ASP A CA 1
ATOM 802 C C . ASP A 1 102 ? -2.295 -6.569 8.432 1.00 95.19 102 ASP A C 1
ATOM 804 O O . ASP A 1 102 ? -3.421 -6.266 8.042 1.00 95.19 102 ASP A O 1
ATOM 808 N N . GLY A 1 103 ? -1.288 -6.750 7.570 1.00 96.00 103 GLY A N 1
ATOM 809 C CA . GLY A 1 103 ? -1.441 -6.567 6.122 1.00 96.00 103 GLY A CA 1
ATOM 810 C C . GLY A 1 103 ? -1.567 -5.103 5.670 1.00 96.00 103 GLY A C 1
ATOM 811 O O . GLY A 1 103 ? -1.893 -4.813 4.524 1.00 96.00 103 GLY A O 1
ATOM 812 N N . LYS A 1 104 ? -1.325 -4.137 6.557 1.00 97.31 104 LYS A N 1
ATOM 813 C CA . LYS A 1 104 ? -1.523 -2.707 6.276 1.00 97.31 104 LYS A CA 1
ATOM 814 C C . LYS A 1 104 ? -0.219 -1.942 6.078 1.00 97.31 104 LYS A C 1
ATOM 816 O O . LYS A 1 104 ? -0.204 -0.711 6.113 1.00 97.31 104 LYS A O 1
ATOM 821 N N . GLY A 1 105 ? 0.872 -2.666 5.866 1.00 97.06 105 GLY A N 1
ATOM 822 C CA . GLY A 1 105 ? 2.209 -2.109 5.787 1.00 97.06 105 GLY A CA 1
ATOM 823 C C . GLY A 1 105 ? 2.668 -1.535 7.121 1.00 97.06 105 GLY A C 1
ATOM 824 O O . GLY A 1 105 ? 2.133 -1.840 8.186 1.00 97.06 105 GLY A O 1
ATOM 825 N N . GLY A 1 106 ? 3.703 -0.713 7.051 1.00 96.19 106 GLY A N 1
ATOM 826 C CA . GLY A 1 106 ? 4.271 0.011 8.178 1.00 96.19 106 GLY A CA 1
ATOM 827 C C . GLY A 1 106 ? 4.939 1.292 7.698 1.00 96.19 106 GLY A C 1
ATOM 828 O O . GLY A 1 106 ? 4.908 1.619 6.508 1.00 96.19 106 GLY A O 1
ATOM 829 N N . LEU A 1 107 ? 5.558 2.023 8.620 1.00 93.75 107 LEU A N 1
ATOM 830 C CA . LEU A 1 107 ? 6.331 3.202 8.251 1.00 93.75 107 LEU A CA 1
ATOM 831 C C . LEU A 1 107 ? 7.506 2.773 7.356 1.00 93.75 107 LEU A C 1
ATOM 833 O O . LEU A 1 107 ? 8.289 1.903 7.738 1.00 93.75 107 LEU A O 1
ATOM 837 N N . TRP A 1 108 ? 7.608 3.358 6.158 1.00 92.06 108 TRP A N 1
ATOM 838 C CA . TRP A 1 108 ? 8.600 2.977 5.137 1.00 92.06 108 TRP A CA 1
ATOM 839 C C . TRP A 1 108 ? 8.581 1.482 4.774 1.00 92.06 108 TRP A C 1
ATOM 841 O O . TRP A 1 108 ? 9.615 0.893 4.454 1.00 92.06 108 TRP A O 1
ATOM 851 N N . SER A 1 109 ? 7.426 0.821 4.878 1.00 95.94 109 SER A N 1
ATOM 852 C CA . SER A 1 109 ? 7.282 -0.599 4.546 1.00 95.94 109 SER A CA 1
ATOM 853 C C . SER A 1 109 ? 5.921 -0.906 3.941 1.00 95.94 109 SER A C 1
ATOM 855 O O . SER A 1 109 ? 4.881 -0.501 4.460 1.00 95.94 109 SER A O 1
ATOM 857 N N . ASN A 1 110 ? 5.941 -1.665 2.857 1.00 97.12 110 ASN A N 1
ATOM 858 C CA . ASN A 1 110 ? 4.782 -1.969 2.037 1.00 97.12 110 ASN A CA 1
ATOM 859 C C . ASN A 1 110 ? 4.404 -3.435 2.228 1.00 97.12 110 ASN A C 1
ATOM 861 O O . ASN A 1 110 ? 5.227 -4.316 1.974 1.00 97.12 110 ASN A O 1
ATOM 865 N N . ASN A 1 111 ? 3.161 -3.705 2.632 1.00 97.81 111 ASN A N 1
ATOM 866 C CA . ASN A 1 111 ? 2.565 -5.008 2.347 1.00 97.81 111 ASN A CA 1
ATOM 867 C C . ASN A 1 111 ? 2.164 -5.009 0.879 1.00 97.81 111 ASN A C 1
ATOM 869 O O . ASN A 1 111 ? 1.366 -4.164 0.480 1.00 97.81 111 ASN A O 1
ATOM 873 N N . VAL A 1 112 ? 2.733 -5.917 0.094 1.00 97.38 112 VAL A N 1
ATOM 874 C CA . VAL A 1 112 ? 2.498 -5.997 -1.351 1.00 97.38 112 VAL A CA 1
ATOM 875 C C . VAL A 1 112 ? 1.568 -7.163 -1.647 1.00 97.38 112 VAL A C 1
ATOM 877 O O . VAL A 1 112 ? 1.679 -8.215 -1.020 1.00 97.38 112 VAL A O 1
ATOM 880 N N . TYR A 1 113 ? 0.673 -6.961 -2.607 1.00 97.06 113 TYR A N 1
ATOM 881 C CA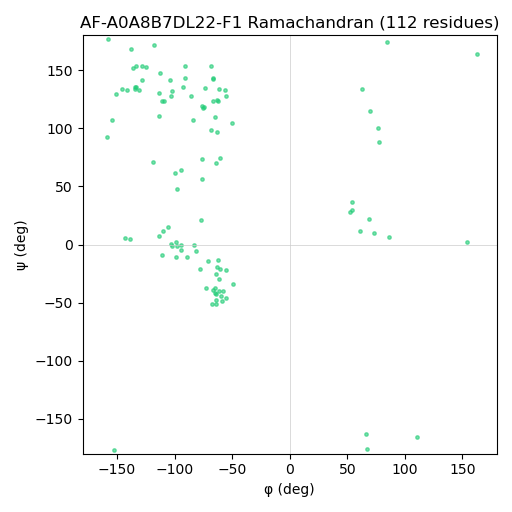 . TYR A 1 113 ? -0.374 -7.898 -2.983 1.00 97.06 113 TYR A CA 1
ATOM 882 C C . TYR A 1 113 ? -0.455 -8.077 -4.499 1.00 97.06 113 TYR A C 1
ATOM 884 O O . TYR A 1 113 ? -0.110 -7.144 -5.235 1.00 97.06 113 TYR A O 1
ATOM 892 N N . ARG A 1 114 ? -0.942 -9.244 -4.930 1.00 93.06 114 ARG A N 1
ATOM 893 C CA . ARG A 1 114 ? -1.376 -9.547 -6.301 1.00 93.06 114 ARG A CA 1
ATOM 894 C C . ARG A 1 114 ? -2.839 -9.968 -6.311 1.00 93.06 114 ARG A C 1
ATOM 896 O O . ARG A 1 114 ? -3.272 -10.544 -5.288 1.00 93.06 114 ARG A O 1
#

Foldseek 3Di:
DDDDDDDDDPPDPPPPPPPPPPKDWPAKAFADPPGPWDWCQVVDPLNDDDQQPDPCLSVSLVVVCVVVVHPKWWAAANRTTITDDCCVPPVHVRHGDPQQDPRRHHHRMIGMID